Protein 2YZU (pdb70)

Solvent-accessible surface area: 5931 Å² total

Structure (mmCIF, N/CA/C/O backbone):
data_2YZU
#
_entry.id   2YZU
#
_cell.length_a   58.380
_cell.length_b   58.380
_cell.length_c   59.846
_cell.angle_alpha   90.00
_cell.angle_beta   90.00
_cell.angle_gamma   90.00
#
_symmetry.space_group_name_H-M   'P 43 21 2'
#
loop_
_entity.id
_entity.type
_entity.pdbx_description
1 polymer Thioredoxin
2 water water
#
loop_
_atom_site.group_PDB
_atom_site.id
_atom_site.type_symbol
_atom_site.label_atom_id
_atom_site.label_alt_id
_atom_site.label_comp_id
_atom_site.label_asym_id
_atom_site.label_entity_id
_atom_site.label_seq_id
_atom_site.pdbx_PDB_ins_code
_atom_site.Cartn_x
_atom_site.Cartn_y
_atom_site.Cartn_z
_atom_site.occupancy
_atom_site.B_iso_or_equiv
_atom_site.auth_seq_id
_atom_site.auth_comp_id
_atom_site.auth_asym_id
_atom_site.auth_atom_id
_atom_site.pdbx_PDB_model_num
ATOM 1 N N . LYS A 1 2 ? 13.490 20.939 23.150 1.00 53.30 3 LYS A N 1
ATOM 2 C CA . LYS A 1 2 ? 14.497 19.924 22.727 1.00 53.19 3 LYS A CA 1
ATOM 3 C C . LYS A 1 2 ? 13.926 18.934 21.705 1.00 52.02 3 LYS A C 1
ATOM 4 O O . LYS A 1 2 ? 12.708 18.806 21.562 1.00 52.71 3 LYS A O 1
ATOM 10 N N . PRO A 1 3 ? 14.807 18.211 20.990 1.00 50.01 4 PRO A N 1
ATOM 11 C CA . PRO A 1 3 ? 14.442 17.225 19.964 1.00 48.03 4 PRO A CA 1
ATOM 12 C C . PRO A 1 3 ? 13.336 16.228 20.303 1.00 45.89 4 PRO A C 1
ATOM 13 O O . PRO A 1 3 ? 13.320 15.635 21.385 1.00 46.28 4 PRO A O 1
ATOM 17 N N . ILE A 1 4 ? 12.414 16.050 19.358 1.00 41.81 5 ILE A N 1
ATOM 18 C CA . ILE A 1 4 ? 11.305 15.120 19.526 1.00 39.27 5 ILE A CA 1
ATOM 19 C C . ILE A 1 4 ? 11.454 13.937 18.577 1.00 39.22 5 ILE A C 1
ATOM 20 O O . ILE A 1 4 ? 12.282 13.947 17.660 1.00 36.89 5 ILE A O 1
ATOM 25 N N . GLU A 1 5 ? 10.631 12.922 18.800 1.00 36.88 6 GLU A N 1
ATOM 26 C CA . GLU A 1 5 ? 10.655 11.713 17.997 1.00 36.09 6 GLU A CA 1
ATOM 27 C C . GLU A 1 5 ? 9.585 11.753 16.914 1.00 33.54 6 GLU A C 1
ATOM 28 O O . GLU A 1 5 ? 8.458 12.164 17.170 1.00 33.76 6 GLU A O 1
ATOM 34 N N . VAL A 1 6 ? 9.942 11.348 15.699 1.00 31.55 7 VAL A N 1
ATOM 35 C CA . VAL A 1 6 ? 8.967 11.293 14.621 1.00 29.15 7 VAL A CA 1
ATOM 36 C C . VAL A 1 6 ? 8.936 9.870 14.090 1.00 28.59 7 VAL A C 1
ATOM 37 O O . VAL A 1 6 ? 9.930 9.145 14.160 1.00 26.44 7 VAL A O 1
ATOM 41 N N . THR A 1 7 ? 7.783 9.468 13.574 1.00 27.96 8 THR A N 1
ATOM 42 C CA . THR A 1 7 ? 7.613 8.124 13.049 1.00 26.51 8 THR A CA 1
ATOM 43 C C . THR A 1 7 ? 6.990 8.204 11.663 1.00 27.16 8 THR A C 1
ATOM 44 O O . THR A 1 7 ? 6.618 9.282 11.206 1.00 25.18 8 THR A O 1
ATOM 48 N N . ASP A 1 8 ? 6.860 7.055 11.011 1.00 29.31 9 ASP A N 1
ATOM 49 C CA . ASP A 1 8 ? 6.261 6.998 9.685 1.00 31.87 9 ASP A CA 1
ATOM 50 C C . ASP A 1 8 ? 4.836 7.550 9.777 1.00 32.24 9 ASP A C 1
ATOM 51 O O . ASP A 1 8 ? 4.326 8.153 8.832 1.00 32.97 9 ASP A O 1
ATOM 56 N N . GLN A 1 9 ? 4.213 7.349 10.934 1.00 31.03 10 GLN A N 1
ATOM 57 C CA . GLN A 1 9 ? 2.851 7.800 11.182 1.00 32.51 10 GLN A CA 1
ATOM 58 C C . GLN A 1 9 ? 2.677 9.304 11.401 1.00 31.54 10 GLN A C 1
ATOM 59 O O . GLN A 1 9 ? 1.717 9.887 10.895 1.00 32.67 10 GLN A O 1
ATOM 65 N N . ASN A 1 10 ? 3.581 9.943 12.139 1.00 27.40 11 ASN A N 1
ATOM 66 C CA . ASN A 1 10 ? 3.428 11.379 12.383 1.00 26.23 11 ASN A CA 1
ATOM 67 C C . ASN A 1 10 ? 4.429 12.276 11.664 1.00 22.96 11 ASN A C 1
ATOM 68 O O . ASN A 1 10 ? 4.416 13.486 11.854 1.00 22.77 11 ASN A O 1
ATOM 73 N N . PHE A 1 11 ? 5.283 11.681 10.837 1.00 23.31 12 PHE A N 1
ATOM 74 C CA . PHE A 1 11 ? 6.300 12.429 10.095 1.00 24.73 12 PHE A CA 1
ATOM 75 C C . PHE A 1 11 ? 5.687 13.595 9.313 1.00 25.24 12 PHE A C 1
ATOM 76 O O . PHE A 1 11 ? 6.098 14.752 9.456 1.00 24.11 12 PHE A O 1
ATOM 84 N N . ASP A 1 12 ? 4.694 13.297 8.486 1.00 25.31 13 ASP A N 1
ATOM 85 C CA . ASP A 1 12 ? 4.070 14.342 7.687 1.00 24.90 13 ASP A CA 1
ATOM 86 C C . ASP A 1 12 ? 3.341 15.404 8.495 1.00 24.75 13 ASP A C 1
ATOM 87 O O . ASP A 1 12 ? 3.474 16.589 8.211 1.00 25.26 13 ASP A O 1
ATOM 92 N N . GLU A 1 13 ? 2.584 14.986 9.503 1.00 26.19 14 GLU A N 1
ATOM 93 C CA . GLU A 1 13 ? 1.854 15.929 10.342 1.00 27.81 14 GLU A CA 1
ATOM 94 C C . GLU A 1 13 ? 2.838 16.918 10.950 1.00 25.93 14 GLU A C 1
ATOM 95 O O . GLU A 1 13 ? 2.613 18.131 10.936 1.00 28.17 14 GLU A O 1
ATOM 101 N N . THR A 1 14 ? 3.930 16.385 11.487 1.00 25.05 15 THR A N 1
ATOM 102 C CA . THR A 1 14 ? 4.952 17.212 12.121 1.00 24.62 15 THR A CA 1
ATOM 103 C C . THR A 1 14 ? 5.508 18.258 11.161 1.00 25.52 15 THR A C 1
ATOM 104 O O . THR A 1 14 ? 5.582 19.446 11.495 1.00 26.03 15 THR A O 1
ATOM 108 N N . LEU A 1 15 ? 5.889 17.825 9.963 1.00 24.04 16 LEU A N 1
ATOM 109 C CA . LEU A 1 15 ? 6.434 18.747 8.972 1.00 25.88 16 LEU A CA 1
ATOM 110 C C . LEU A 1 15 ? 5.435 19.808 8.527 1.00 26.16 16 LEU A C 1
ATOM 111 O O . LEU A 1 15 ? 5.826 20.905 8.131 1.00 27.60 16 LEU A O 1
ATOM 116 N N . GLY A 1 16 ? 4.149 19.482 8.586 1.00 27.47 17 GLY A N 1
ATOM 117 C CA . GLY A 1 16 ? 3.134 20.435 8.174 1.00 31.25 17 GLY A CA 1
ATOM 118 C C . GLY A 1 16 ? 2.720 21.419 9.254 1.00 33.86 17 GLY A C 1
ATOM 119 O O . GLY A 1 16 ? 2.085 22.434 8.953 1.00 34.87 17 GLY A O 1
ATOM 120 N N . GLN A 1 17 ? 3.079 21.127 10.503 1.00 35.28 18 GLN A N 1
ATOM 121 C CA . GLN A 1 17 ? 2.732 21.991 11.631 1.00 38.00 18 GLN A CA 1
ATOM 122 C C . GLN A 1 17 ? 3.847 22.963 12.024 1.00 38.95 18 GLN A C 1
ATOM 123 O O . GLN A 1 17 ? 3.623 23.876 12.821 1.00 39.89 18 GLN A O 1
ATOM 129 N N . HIS A 1 18 ? 5.045 22.765 11.481 1.00 37.84 19 HIS A N 1
ATOM 130 C CA . HIS A 1 18 ? 6.172 23.637 11.794 1.00 38.09 19 HIS A CA 1
ATOM 131 C C . HIS A 1 18 ? 6.840 24.176 10.535 1.00 36.10 19 HIS A C 1
ATOM 132 O O . HIS A 1 18 ? 7.060 23.443 9.579 1.00 36.07 19 HIS A O 1
ATOM 139 N N . PRO A 1 19 ? 7.175 25.474 10.527 1.00 34.07 20 PRO A N 1
ATOM 140 C CA . PRO A 1 19 ? 7.821 26.129 9.386 1.00 33.29 20 PRO A CA 1
ATOM 141 C C . PRO A 1 19 ? 9.235 25.638 9.045 1.00 31.44 20 PRO A C 1
ATOM 142 O O . PRO A 1 19 ? 9.615 25.605 7.875 1.00 32.13 20 PRO A O 1
ATOM 146 N N . LEU A 1 20 ? 10.010 25.268 10.058 1.00 28.85 21 LEU A N 1
ATOM 147 C CA . LEU A 1 20 ? 11.375 24.795 9.831 1.00 27.37 21 LEU A CA 1
ATOM 148 C C . LEU A 1 20 ? 11.697 23.633 10.767 1.00 26.01 21 LEU A C 1
ATOM 149 O O . LEU A 1 20 ? 11.773 23.799 11.988 1.00 24.21 21 LEU A O 1
ATOM 154 N N . VAL A 1 21 ? 11.909 22.458 10.184 1.00 23.13 22 VAL A N 1
ATOM 155 C CA . VAL A 1 21 ? 12.194 21.267 10.963 1.00 23.25 22 VAL A CA 1
ATOM 156 C C . VAL A 1 21 ? 13.467 20.558 10.520 1.00 23.11 22 VAL A C 1
ATOM 157 O O . VAL A 1 21 ? 13.644 20.264 9.340 1.00 23.59 22 VAL A O 1
ATOM 161 N N . LEU A 1 22 ? 14.347 20.291 11.481 1.00 22.01 23 LEU A N 1
ATOM 162 C CA . LEU A 1 22 ? 15.605 19.602 11.217 1.00 21.40 23 LEU A CA 1
ATOM 163 C C . LEU A 1 22 ? 15.400 18.154 11.661 1.00 21.65 23 LEU A C 1
ATOM 164 O O . LEU A 1 22 ? 15.251 17.882 12.853 1.00 22.78 23 LEU A O 1
ATOM 169 N N . VAL A 1 23 ? 15.392 17.233 10.703 1.00 19.86 24 VAL A N 1
ATOM 170 C CA . VAL A 1 23 ? 15.174 15.821 10.994 1.00 20.73 24 VAL A CA 1
ATOM 171 C C . VAL A 1 23 ? 16.447 14.988 10.937 1.00 21.43 24 VAL A C 1
ATOM 172 O O . VAL A 1 23 ? 17.144 14.951 9.917 1.00 18.15 24 VAL A O 1
ATOM 176 N N . ASP A 1 24 ? 16.735 14.308 12.044 1.00 19.49 25 ASP A N 1
ATOM 177 C CA . ASP A 1 24 ? 17.923 13.468 12.140 1.00 23.60 25 ASP A CA 1
ATOM 178 C C . ASP A 1 24 ? 17.586 11.992 11.961 1.00 22.11 25 ASP A C 1
ATOM 179 O O . ASP A 1 24 ? 16.900 11.397 12.793 1.00 22.91 25 ASP A O 1
ATOM 184 N N . PHE A 1 25 ? 18.052 11.422 10.853 1.00 21.33 26 PHE A N 1
ATOM 185 C CA . PHE A 1 25 ? 17.852 10.006 10.547 1.00 22.60 26 PHE A CA 1
ATOM 186 C C . PHE A 1 25 ? 19.007 9.303 11.234 1.00 24.87 26 PHE A C 1
ATOM 187 O O . PHE A 1 25 ? 20.167 9.501 10.868 1.00 23.76 26 PHE A O 1
ATOM 195 N N . TRP A 1 26 ? 18.686 8.485 12.230 1.00 26.66 27 TRP A N 1
ATOM 196 C CA . TRP A 1 26 ? 19.712 7.814 13.012 1.00 30.32 27 TRP A CA 1
ATOM 197 C C . TRP A 1 26 ? 19.339 6.396 13.436 1.00 30.22 27 TRP A C 1
ATOM 198 O O . TRP A 1 26 ? 18.253 5.903 13.135 1.00 27.96 27 TRP A O 1
ATOM 209 N N . ALA A 1 27 ? 20.260 5.768 14.166 1.00 30.98 28 ALA A N 1
ATOM 210 C CA . ALA A 1 27 ? 20.088 4.414 14.693 1.00 33.46 28 ALA A CA 1
ATOM 211 C C . ALA A 1 27 ? 20.961 4.262 15.942 1.00 35.19 28 ALA A C 1
ATOM 212 O O . ALA A 1 27 ? 21.997 4.912 16.061 1.00 35.07 28 ALA A O 1
ATOM 214 N N . GLU A 1 28 ? 20.538 3.405 16.867 1.00 38.98 29 GLU A N 1
ATOM 215 C CA . GLU A 1 28 ? 21.272 3.174 18.113 1.00 42.63 29 GLU A CA 1
ATOM 216 C C . GLU A 1 28 ? 22.687 2.626 17.910 1.00 42.69 29 GLU A C 1
ATOM 217 O O . GLU A 1 28 ? 23.623 3.021 18.605 1.00 43.10 29 GLU A O 1
ATOM 223 N N . TRP A 1 29 ? 22.835 1.714 16.955 1.00 42.53 30 TRP A N 1
ATOM 224 C CA . TRP A 1 29 ? 24.122 1.092 16.672 1.00 42.84 30 TRP A CA 1
ATOM 225 C C . TRP A 1 29 ? 25.087 1.971 15.889 1.00 42.05 30 TRP A C 1
ATOM 226 O O . TRP A 1 29 ? 26.194 1.547 15.569 1.00 43.17 30 TRP A O 1
ATOM 237 N N . CYS A 1 30 ? 24.676 3.195 15.588 1.00 40.84 31 CYS A N 1
ATOM 238 C CA . CYS A 1 30 ? 25.508 4.095 14.802 1.00 38.86 31 CYS A CA 1
ATOM 239 C C . CYS A 1 30 ? 26.326 5.090 15.637 1.00 37.83 31 CYS A C 1
ATOM 240 O O . CYS A 1 30 ? 25.786 6.018 16.240 1.00 38.68 31 CYS A O 1
ATOM 243 N N . ALA A 1 31 ? 27.641 4.880 15.664 1.00 36.87 32 ALA A N 1
ATOM 244 C CA . ALA A 1 31 ? 28.554 5.727 16.427 1.00 35.09 32 ALA A CA 1
ATOM 245 C C . ALA A 1 31 ? 28.543 7.180 15.960 1.00 33.77 32 ALA A C 1
ATOM 246 O O . ALA A 1 31 ? 28.392 8.091 16.768 1.00 33.03 32 ALA A O 1
ATOM 248 N N . PRO A 1 32 ? 28.716 7.420 14.648 1.00 32.90 33 PRO A N 1
ATOM 249 C CA . PRO A 1 32 ? 28.702 8.809 14.178 1.00 31.51 33 PRO A CA 1
ATOM 250 C C . PRO A 1 32 ? 27.415 9.513 14.603 1.00 30.04 33 PRO A C 1
ATOM 251 O O . PRO A 1 32 ? 27.418 10.706 14.902 1.00 30.51 33 PRO A O 1
ATOM 255 N N . CYS A 1 33 ? 26.314 8.768 14.632 1.00 28.79 34 CYS A N 1
ATOM 256 C CA . CYS A 1 33 ? 25.030 9.331 15.045 1.00 28.77 34 CYS A CA 1
ATOM 257 C C . CYS A 1 33 ? 25.115 9.804 16.494 1.00 27.78 34 CYS A C 1
ATOM 258 O O . CYS A 1 33 ? 24.650 10.893 16.831 1.00 26.67 34 CYS A O 1
ATOM 261 N N . ARG A 1 34 ? 25.705 8.973 17.350 1.00 28.68 35 ARG A N 1
ATOM 262 C CA . ARG A 1 34 ? 25.848 9.321 18.762 1.00 30.64 35 ARG A CA 1
ATOM 263 C C . ARG A 1 34 ? 26.651 10.611 18.915 1.00 29.12 35 ARG A C 1
ATOM 264 O O . ARG A 1 34 ? 26.351 11.436 19.777 1.00 29.68 35 ARG A O 1
ATOM 280 N N . ILE A 1 36 ? 26.753 13.279 16.971 1.00 29.93 37 ILE A N 1
ATOM 281 C CA . ILE A 1 36 ? 26.019 14.512 16.675 1.00 28.80 37 ILE A CA 1
ATOM 282 C C . ILE A 1 36 ? 24.784 14.763 17.532 1.00 28.17 37 ILE A C 1
ATOM 283 O O . ILE A 1 36 ? 24.238 15.865 17.512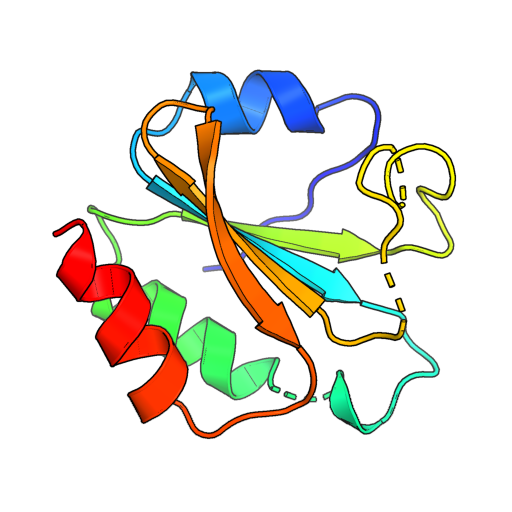 1.00 27.68 37 ILE A O 1
ATOM 288 N N . ALA A 1 37 ? 24.338 13.758 18.279 1.00 27.97 38 ALA A N 1
ATOM 289 C CA . ALA A 1 37 ? 23.146 13.931 19.108 1.00 27.98 38 ALA A CA 1
ATOM 290 C C . ALA A 1 37 ? 23.271 15.156 20.015 1.00 29.12 38 ALA A C 1
ATOM 291 O O . ALA A 1 37 ? 22.457 16.079 19.938 1.00 29.96 38 ALA A O 1
ATOM 293 N N . PRO A 1 38 ? 24.294 15.192 20.885 1.00 28.58 39 PRO A N 1
ATOM 294 C CA . PRO A 1 38 ? 24.397 16.376 21.743 1.00 27.97 39 PRO A CA 1
ATOM 295 C C . PRO A 1 38 ? 24.562 17.677 20.952 1.00 29.89 39 PRO A C 1
ATOM 296 O O . PRO A 1 38 ? 24.142 18.744 21.405 1.00 29.54 39 PRO A O 1
ATOM 300 N N . ILE A 1 39 ? 25.156 17.593 19.762 1.00 29.40 40 ILE A N 1
ATOM 301 C CA . ILE A 1 39 ? 25.329 18.784 18.937 1.00 31.07 40 ILE A CA 1
ATOM 302 C C . ILE A 1 39 ? 23.969 19.278 18.449 1.00 31.75 40 ILE A C 1
ATOM 303 O O . ILE A 1 39 ? 23.723 20.481 18.377 1.00 31.70 40 ILE A O 1
ATOM 308 N N . LEU A 1 40 ? 23.085 18.345 18.113 1.00 33.76 41 LEU A N 1
ATOM 309 C CA . LEU A 1 40 ? 21.757 18.712 17.635 1.00 33.10 41 LEU A CA 1
ATOM 310 C C . LEU A 1 40 ? 20.907 19.261 18.771 1.00 34.78 41 LEU A C 1
ATOM 311 O O . LEU A 1 40 ? 19.976 20.032 18.540 1.00 35.06 41 LEU A O 1
ATOM 316 N N . GLU A 1 41 ? 21.226 18.858 19.998 1.00 36.00 42 GLU A N 1
ATOM 317 C CA . GLU A 1 41 ? 20.499 19.341 21.170 1.00 36.89 42 GLU A CA 1
ATOM 318 C C . GLU A 1 41 ? 20.856 20.814 21.378 1.00 36.55 42 GLU A C 1
ATOM 319 O O . GLU A 1 41 ? 20.009 21.629 21.759 1.00 36.65 42 GLU A O 1
ATOM 325 N N . GLU A 1 42 ? 22.121 21.147 21.130 1.00 35.61 43 GLU A N 1
ATOM 326 C CA . GLU A 1 42 ? 22.591 22.521 21.255 1.00 35.38 43 GLU A CA 1
ATOM 327 C C . GLU A 1 42 ? 21.918 23.339 20.164 1.00 35.04 43 GLU A C 1
ATOM 328 O O . GLU A 1 42 ? 21.529 24.488 20.374 1.00 35.26 43 GLU A O 1
ATOM 334 N N . ILE A 1 43 ? 21.793 22.728 18.992 1.00 34.34 44 ILE A N 1
ATOM 335 C CA . ILE A 1 43 ? 21.155 23.367 17.851 1.00 34.00 44 ILE A CA 1
ATOM 336 C C . ILE A 1 43 ? 19.693 23.655 18.178 1.00 34.32 44 ILE A C 1
ATOM 337 O O . ILE A 1 43 ? 19.166 24.714 17.829 1.00 34.38 44 ILE A O 1
ATOM 342 N N . ALA A 1 44 ? 19.049 22.703 18.848 1.00 32.75 45 ALA A N 1
ATOM 343 C CA . ALA A 1 44 ? 17.643 22.832 19.227 1.00 35.07 45 ALA A CA 1
ATOM 344 C C . ALA A 1 44 ? 17.419 24.053 20.113 1.00 36.75 45 ALA A C 1
ATOM 345 O O . ALA A 1 44 ? 16.495 24.834 19.888 1.00 37.47 45 ALA A O 1
ATOM 347 N N . LYS A 1 45 ? 18.268 24.217 21.122 1.00 39.36 46 LYS A N 1
ATOM 348 C CA . LYS A 1 45 ? 18.142 25.357 22.021 1.00 41.47 46 LYS A CA 1
ATOM 349 C C . LYS A 1 45 ? 18.477 26.682 21.341 1.00 41.52 46 LYS A C 1
ATOM 350 O O . LYS A 1 45 ? 17.723 27.645 21.460 1.00 42.07 46 LYS A O 1
ATOM 356 N N . GLU A 1 46 ? 19.596 26.733 20.621 1.00 41.54 47 GLU A N 1
ATOM 357 C CA . GLU A 1 46 ? 19.995 27.965 19.941 1.00 41.81 47 GLU A CA 1
ATOM 358 C C . GLU A 1 46 ? 18.917 28.509 19.011 1.00 43.65 47 GLU A C 1
ATOM 359 O O . GLU A 1 46 ? 18.803 29.723 18.825 1.00 44.10 47 GLU A O 1
ATOM 365 N N . TYR A 1 47 ? 18.128 27.618 18.421 1.00 42.99 48 TYR A N 1
ATOM 366 C CA . TYR A 1 47 ? 17.085 28.050 17.506 1.00 43.86 48 TYR A CA 1
ATOM 367 C C . TYR A 1 47 ? 15.681 27.804 18.049 1.00 45.02 48 TYR A C 1
ATOM 368 O O . TYR A 1 47 ? 14.701 27.859 17.305 1.00 45.24 48 TYR A O 1
ATOM 377 N N . GLU A 1 48 ? 15.586 27.534 19.347 1.00 46.49 49 GLU A N 1
ATOM 378 C CA . GLU A 1 48 ? 14.294 27.299 19.977 1.00 47.88 49 GLU A CA 1
ATOM 379 C C . GLU A 1 48 ? 13.361 28.438 19.569 1.00 47.83 49 GLU A C 1
ATOM 380 O O . GLU A 1 48 ? 13.703 29.609 19.719 1.00 47.62 49 GLU A O 1
ATOM 386 N N . GLY A 1 49 ? 12.195 28.094 19.033 1.00 47.11 50 GLY A N 1
ATOM 387 C CA . GLY A 1 49 ? 11.256 29.120 18.619 1.00 45.89 50 GLY A CA 1
ATOM 388 C C . GLY A 1 49 ? 11.141 29.267 17.116 1.00 44.75 50 GLY A C 1
ATOM 389 O O . GLY A 1 49 ? 10.055 29.521 16.598 1.00 45.17 50 GLY A O 1
ATOM 390 N N . LYS A 1 50 ? 12.257 29.112 16.409 1.00 42.35 51 LYS A N 1
ATOM 391 C CA . LYS A 1 50 ? 12.248 29.233 14.958 1.00 40.16 51 LYS A CA 1
ATOM 392 C C . LYS A 1 50 ? 12.508 27.887 14.296 1.00 38.65 51 LYS A C 1
ATOM 393 O O . LYS A 1 50 ? 12.363 27.758 13.081 1.00 37.64 51 LYS A O 1
ATOM 399 N N . LEU A 1 51 ? 12.887 26.893 15.096 1.00 34.84 52 LEU A N 1
ATOM 400 C CA . LEU A 1 51 ? 13.209 25.572 14.567 1.00 33.59 52 LEU A CA 1
ATOM 401 C C . LEU A 1 51 ? 12.829 24.422 15.485 1.00 32.12 52 LEU A C 1
ATOM 402 O O . LEU A 1 51 ? 12.917 24.524 16.710 1.00 31.94 52 LEU A O 1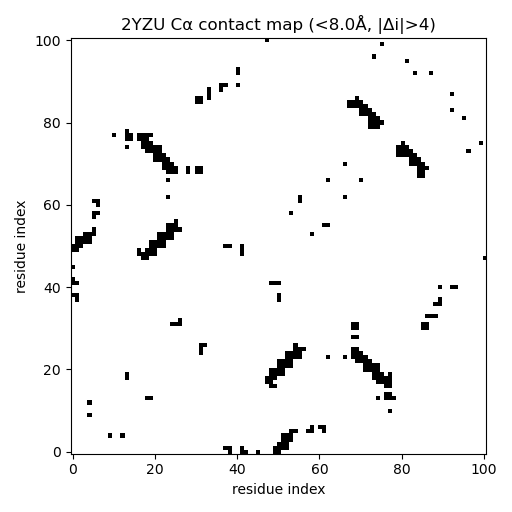
ATOM 407 N N . LEU A 1 52 ? 12.410 23.322 14.872 1.00 30.73 53 LEU A N 1
ATOM 408 C CA . LEU A 1 52 ? 12.042 22.116 15.595 1.00 29.90 53 LEU A CA 1
ATOM 409 C C . LEU A 1 52 ? 13.022 21.029 15.165 1.00 30.29 53 LEU A C 1
ATOM 410 O O . LEU A 1 52 ? 13.257 20.832 13.971 1.00 28.72 53 LEU A O 1
ATOM 415 N N . VAL A 1 53 ? 13.607 20.347 16.139 1.00 28.77 54 VAL A N 1
ATOM 416 C CA . VAL A 1 53 ? 14.545 19.269 15.864 1.00 27.02 54 VAL A CA 1
ATOM 417 C C . VAL A 1 53 ? 13.798 17.966 16.114 1.00 25.79 54 VAL A C 1
ATOM 418 O O . VAL A 1 53 ? 13.201 17.783 17.175 1.00 26.00 54 VAL A O 1
ATOM 422 N N . ALA A 1 54 ? 13.817 17.076 15.127 1.00 23.14 55 ALA A N 1
ATOM 423 C CA . ALA A 1 54 ? 13.123 15.797 15.232 1.00 24.71 55 ALA A CA 1
ATOM 424 C C . ALA A 1 54 ? 14.047 14.638 14.882 1.00 25.16 55 ALA A C 1
ATOM 425 O O . ALA A 1 54 ? 14.935 14.769 14.039 1.00 23.47 55 ALA A O 1
ATOM 427 N N . LYS A 1 55 ? 13.826 13.496 15.525 1.00 26.00 56 LYS A N 1
ATOM 428 C CA . LYS A 1 55 ? 14.663 12.324 15.302 1.00 25.94 56 LYS A CA 1
ATOM 429 C C . LYS A 1 55 ? 13.877 11.165 14.712 1.00 25.50 56 LYS A C 1
ATOM 430 O O . LYS A 1 55 ? 12.789 10.826 15.184 1.00 24.62 56 LYS A O 1
ATOM 436 N N . LEU A 1 56 ? 14.441 10.555 13.678 1.00 24.02 57 LEU A N 1
ATOM 437 C CA . LEU A 1 56 ? 13.796 9.441 13.000 1.00 25.26 57 LEU A CA 1
ATOM 438 C C . LEU A 1 56 ? 14.699 8.212 13.041 1.00 24.80 57 LEU A C 1
ATOM 439 O O . LEU A 1 56 ? 15.711 8.148 12.344 1.00 23.80 57 LEU A O 1
ATOM 444 N N . ASP A 1 57 ? 14.329 7.246 13.877 1.00 26.24 58 ASP A N 1
ATOM 445 C CA . ASP A 1 57 ? 15.081 6.002 14.013 1.00 27.40 58 ASP A CA 1
ATOM 446 C C . ASP A 1 57 ? 14.796 5.150 12.780 1.00 27.69 58 ASP A C 1
ATOM 447 O O . ASP A 1 57 ? 13.671 4.678 12.590 1.00 24.88 58 ASP A O 1
ATOM 452 N N . VAL A 1 58 ? 15.815 4.950 11.950 1.00 25.71 59 VAL A N 1
ATOM 453 C CA . VAL A 1 58 ? 15.656 4.184 10.724 1.00 27.76 59 VAL A CA 1
ATOM 454 C C . VAL A 1 58 ? 15.301 2.710 10.923 1.00 29.46 59 VAL A C 1
ATOM 455 O O . VAL A 1 58 ? 14.707 2.090 10.036 1.00 31.27 59 VAL A O 1
ATOM 459 N N . ASP A 1 59 ? 15.645 2.146 12.077 1.00 31.19 60 ASP A N 1
ATOM 460 C CA . ASP A 1 59 ? 15.336 0.738 12.344 1.00 33.48 60 ASP A CA 1
ATOM 461 C C . ASP A 1 59 ? 13.846 0.514 12.597 1.00 33.99 60 ASP A C 1
ATOM 462 O O . ASP A 1 59 ? 13.268 -0.483 12.149 1.00 34.42 60 ASP A O 1
ATOM 467 N N . GLU A 1 60 ? 13.227 1.451 13.305 1.00 32.24 61 GLU A N 1
ATOM 468 C CA . GLU A 1 60 ? 11.808 1.368 13.623 1.00 31.69 61 GLU A CA 1
ATOM 469 C C . GLU A 1 60 ? 10.943 1.969 12.506 1.00 30.40 61 GLU A C 1
ATOM 470 O O . GLU A 1 60 ? 9.760 1.665 12.399 1.00 30.54 61 GLU A O 1
ATOM 476 N N . ASN A 1 61 ? 11.542 2.803 11.661 1.00 26.13 62 ASN A N 1
ATOM 477 C CA . ASN A 1 61 ? 10.808 3.451 10.578 1.00 26.03 62 ASN A CA 1
ATOM 478 C C . ASN A 1 61 ? 11.477 3.260 9.215 1.00 23.89 62 ASN A C 1
ATOM 479 O O . ASN A 1 61 ? 11.838 4.230 8.542 1.00 24.31 62 ASN A O 1
ATOM 484 N N . PRO A 1 62 ? 11.620 2.005 8.776 1.00 23.20 63 PRO A N 1
ATOM 485 C CA . PRO A 1 62 ? 12.257 1.721 7.486 1.00 21.64 63 PRO A CA 1
ATOM 486 C C . PRO A 1 62 ? 11.587 2.328 6.255 1.00 22.28 63 PRO A C 1
ATOM 487 O O . PRO A 1 62 ? 12.264 2.663 5.291 1.00 21.15 63 PRO A O 1
ATOM 491 N N . LYS A 1 63 ? 10.265 2.467 6.278 1.00 21.68 64 LYS A N 1
ATOM 492 C CA . LYS A 1 63 ? 9.580 3.028 5.122 1.00 23.00 64 LYS A CA 1
ATOM 493 C C . LYS A 1 63 ? 9.873 4.515 4.967 1.00 22.86 64 LYS A C 1
ATOM 494 O O . LYS A 1 63 ? 9.864 5.043 3.855 1.00 21.87 64 LYS A O 1
ATOM 500 N N . THR A 1 64 ? 10.151 5.188 6.080 1.00 21.32 65 THR A N 1
ATOM 501 C CA . THR A 1 64 ? 10.460 6.614 6.041 1.00 21.82 65 THR A CA 1
ATOM 502 C C . THR A 1 64 ? 11.872 6.825 5.535 1.00 20.64 65 THR A C 1
ATOM 503 O O . THR A 1 64 ? 12.148 7.805 4.844 1.00 21.65 65 THR A O 1
ATOM 507 N N . ALA A 1 65 ? 12.773 5.914 5.893 1.00 21.66 66 ALA A N 1
ATOM 508 C CA . ALA A 1 65 ? 14.154 6.016 5.438 1.00 22.36 66 ALA A CA 1
ATOM 509 C C . ALA A 1 65 ? 14.166 5.731 3.939 1.00 23.40 66 ALA A C 1
ATOM 510 O O . ALA A 1 65 ? 14.869 6.389 3.182 1.00 22.86 66 ALA A O 1
ATOM 520 N N . ARG A 1 67 ? 11.668 6.162 1.959 1.00 23.69 68 ARG A N 1
ATOM 521 C CA . ARG A 1 67 ? 10.988 7.297 1.362 1.00 22.94 68 ARG A CA 1
ATOM 522 C C . ARG A 1 67 ? 11.962 8.359 0.849 1.00 23.91 68 ARG A C 1
ATOM 523 O O . ARG A 1 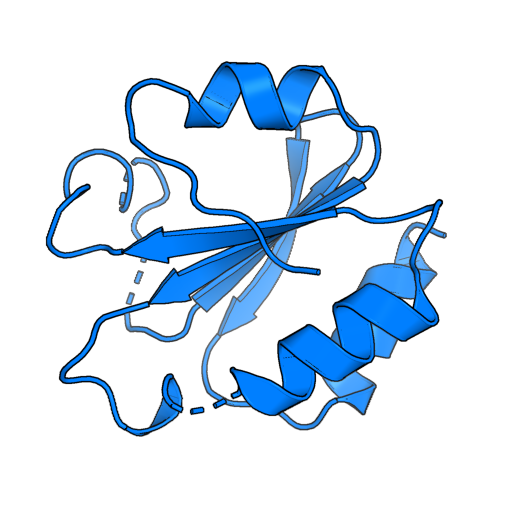67 ? 11.834 8.835 -0.277 1.00 24.24 68 ARG A O 1
ATOM 531 N N . TYR A 1 68 ? 12.938 8.728 1.671 1.00 25.26 69 TYR A N 1
ATOM 532 C CA . TYR A 1 68 ? 13.924 9.730 1.281 1.00 28.13 69 TYR A CA 1
ATOM 533 C C . TYR A 1 68 ? 15.235 9.089 0.844 1.00 29.46 69 TYR A C 1
ATOM 534 O O . TYR A 1 68 ? 16.238 9.773 0.638 1.00 33.72 69 TYR A O 1
ATOM 543 N N . ARG A 1 69 ? 15.209 7.771 0.695 1.00 28.68 70 ARG A N 1
ATOM 544 C CA . ARG A 1 69 ? 16.379 7.005 0.293 1.00 28.42 70 ARG A CA 1
ATOM 545 C C . ARG A 1 69 ? 17.601 7.336 1.151 1.00 30.43 70 ARG A C 1
ATOM 546 O O . ARG A 1 69 ? 18.700 7.576 0.640 1.00 28.85 70 ARG A O 1
ATOM 554 N N . VAL A 1 70 ? 17.392 7.352 2.464 1.00 29.03 71 VAL A N 1
ATOM 555 C CA . VAL A 1 70 ? 18.464 7.615 3.418 1.00 31.41 71 VAL A CA 1
ATOM 556 C C . VAL A 1 70 ? 19.0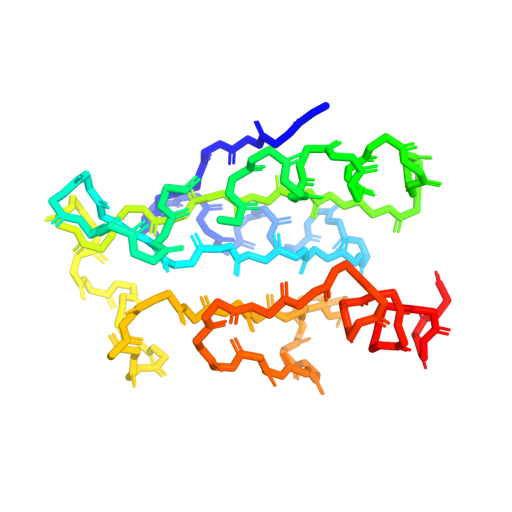76 6.263 3.745 1.00 33.30 71 VAL A C 1
ATOM 557 O O . VAL A 1 70 ? 18.580 5.546 4.615 1.00 35.61 71 VAL A O 1
ATOM 569 N N . SER A 1 72 ? 22.514 5.830 4.406 1.00 38.12 73 SER A N 1
ATOM 570 C CA . SER A 1 72 ? 23.797 6.025 5.057 1.00 37.28 73 SER A CA 1
ATOM 571 C C . SER A 1 72 ? 23.455 7.006 6.161 1.00 35.01 73 SER A C 1
ATOM 572 O O . SER A 1 72 ? 22.864 8.055 5.909 1.00 33.30 73 SER A O 1
ATOM 575 N N . ILE A 1 73 ? 23.777 6.643 7.392 1.00 32.41 74 ILE A N 1
ATOM 576 C CA . ILE A 1 73 ? 23.485 7.521 8.506 1.00 30.42 74 ILE A CA 1
ATOM 577 C C . ILE A 1 73 ? 24.772 7.829 9.259 1.00 30.67 74 ILE A C 1
ATOM 578 O O . ILE A 1 73 ? 25.747 7.082 9.168 1.00 32.43 74 ILE A O 1
ATOM 583 N N . PRO A 1 74 ? 24.796 8.946 9.996 1.00 27.04 75 PRO A N 1
ATOM 584 C CA . PRO A 1 74 ? 23.684 9.888 10.131 1.00 26.10 75 PRO A CA 1
ATOM 585 C C . PRO A 1 74 ? 23.458 10.775 8.905 1.00 24.69 75 PRO A C 1
ATOM 586 O O . PRO A 1 74 ? 24.403 11.147 8.208 1.00 26.42 75 PRO A O 1
ATOM 590 N N . THR A 1 75 ? 22.191 11.081 8.645 1.00 22.28 76 THR A N 1
ATOM 591 C CA . THR A 1 75 ? 21.794 11.965 7.557 1.00 21.69 76 THR A CA 1
ATOM 592 C C . THR A 1 75 ? 20.781 12.931 8.154 1.00 21.99 76 THR A C 1
ATOM 593 O O . THR A 1 75 ? 19.784 12.503 8.744 1.00 22.59 76 THR A O 1
ATOM 597 N N . VAL A 1 76 ? 21.032 14.226 8.018 1.00 20.00 77 VAL A N 1
ATOM 598 C CA . VAL A 1 76 ? 20.098 15.220 8.539 1.00 20.10 77 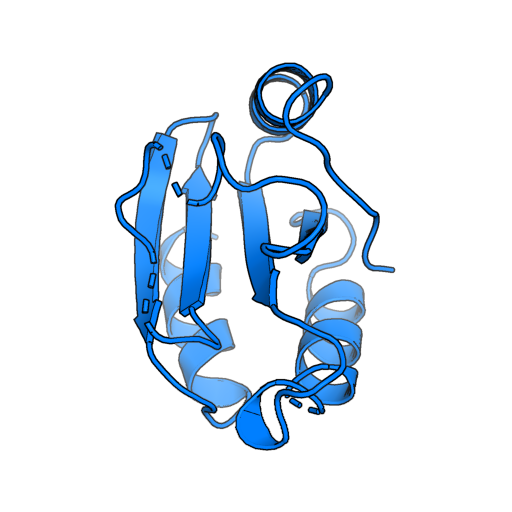VAL A CA 1
ATOM 599 C C . VAL A 1 76 ? 19.460 15.996 7.382 1.00 19.77 77 VAL A C 1
ATOM 600 O O . VAL A 1 76 ? 20.151 16.464 6.468 1.00 20.32 77 VAL A O 1
ATOM 604 N N . ILE A 1 77 ? 18.134 16.107 7.411 1.00 18.68 78 ILE A N 1
ATOM 605 C CA . ILE A 1 77 ? 17.413 16.835 6.370 1.00 18.56 78 ILE A CA 1
ATOM 606 C C . ILE A 1 77 ? 16.601 17.965 6.990 1.00 18.66 78 ILE A C 1
ATOM 607 O O . ILE A 1 77 ? 15.875 17.773 7.971 1.00 18.06 78 ILE A O 1
ATOM 612 N N . LEU A 1 78 ? 16.758 19.152 6.417 1.00 20.14 79 LEU A N 1
ATOM 613 C CA . LEU A 1 78 ? 16.064 20.345 6.876 1.00 20.87 79 LEU A CA 1
ATOM 614 C C . LEU A 1 78 ? 14.878 20.582 5.960 1.00 20.36 79 LEU A C 1
ATOM 615 O O . LEU A 1 78 ? 15.025 20.578 4.737 1.00 19.71 79 LEU A O 1
ATOM 620 N N . PHE A 1 79 ? 13.707 20.776 6.560 1.00 21.33 80 PHE A N 1
ATOM 621 C CA . PHE A 1 79 ? 12.471 21.003 5.819 1.00 20.94 80 PHE A CA 1
ATOM 6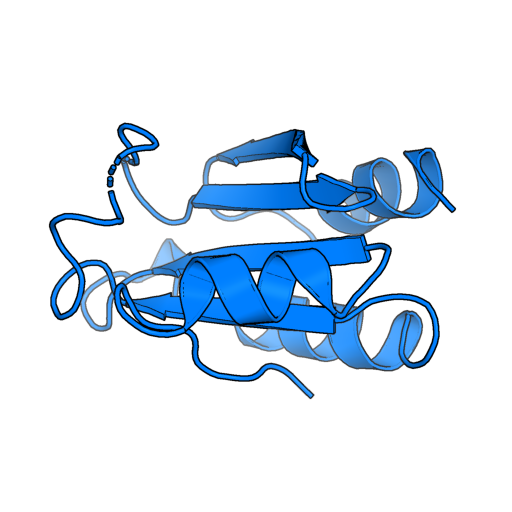22 C C . PHE A 1 79 ? 11.951 22.401 6.118 1.00 22.67 80 PHE A C 1
ATOM 623 O O . PHE A 1 79 ? 11.883 22.804 7.279 1.00 25.68 80 PHE A O 1
ATOM 631 N N . LYS A 1 80 ? 11.587 23.127 5.069 1.00 22.56 81 LYS A N 1
ATOM 632 C CA . LYS A 1 80 ? 11.037 24.467 5.219 1.00 25.10 81 LYS A CA 1
ATOM 633 C C . LYS A 1 80 ? 9.606 24.416 4.713 1.00 25.11 81 LYS A C 1
ATOM 634 O O . LYS A 1 80 ? 9.365 24.068 3.557 1.00 23.95 81 LYS A O 1
ATOM 640 N N . ASP A 1 81 ? 8.665 24.776 5.580 1.00 27.02 82 ASP A N 1
ATOM 641 C CA . ASP A 1 81 ? 7.252 24.732 5.235 1.00 29.06 82 ASP A CA 1
ATOM 642 C C . ASP A 1 81 ? 6.919 23.368 4.649 1.00 28.81 82 ASP A C 1
ATOM 643 O O . ASP A 1 81 ? 6.275 23.263 3.601 1.00 28.22 82 ASP A O 1
ATOM 648 N N . GLY A 1 82 ? 7.386 22.327 5.337 1.00 28.08 83 GLY A N 1
ATOM 649 C CA . GLY A 1 82 ? 7.128 20.959 4.921 1.00 26.30 83 GLY A CA 1
ATOM 650 C C . GLY A 1 82 ? 7.931 20.399 3.763 1.00 26.14 83 GLY A C 1
ATOM 651 O O . GLY A 1 82 ? 7.827 19.212 3.468 1.00 27.25 83 GLY A O 1
ATOM 652 N N . GLN A 1 83 ? 8.734 21.229 3.107 1.00 26.48 84 GLN A N 1
ATOM 653 C CA . GLN A 1 83 ? 9.521 20.767 1.966 1.00 25.10 84 GLN A CA 1
ATOM 654 C C . GLN A 1 83 ? 11.017 20.682 2.288 1.00 23.17 84 GLN A C 1
ATOM 655 O O . GLN A 1 83 ? 11.571 21.574 2.926 1.00 23.98 84 GLN A O 1
ATOM 661 N N . PRO A 1 84 ? 11.688 19.599 1.857 1.00 22.15 85 PRO A N 1
ATOM 662 C CA . PRO A 1 84 ? 13.124 19.449 2.129 1.00 21.37 85 PRO A CA 1
ATOM 663 C C . PRO A 1 84 ? 13.919 20.493 1.363 1.00 22.20 85 PRO A C 1
ATOM 664 O O . PRO A 1 84 ? 13.679 20.707 0.173 1.00 22.15 85 PRO A O 1
ATOM 668 N N . VAL A 1 85 ? 14.844 21.162 2.049 1.00 22.94 86 VAL A N 1
ATOM 669 C CA . VAL A 1 85 ? 15.650 22.191 1.402 1.00 22.80 86 VAL A CA 1
ATOM 670 C C . VAL A 1 85 ? 17.164 22.017 1.544 1.00 22.72 86 VAL A C 1
ATOM 671 O O . VAL A 1 85 ? 17.926 22.569 0.755 1.00 21.35 86 VAL A O 1
ATOM 675 N N . GLU A 1 86 ? 17.603 21.261 2.548 1.00 23.47 87 GLU A N 1
ATOM 676 C CA . GLU A 1 86 ? 19.034 21.035 2.757 1.00 21.78 87 GLU A CA 1
ATOM 677 C C . GLU A 1 86 ? 19.278 19.636 3.321 1.00 21.85 87 GLU A C 1
ATOM 678 O O . GLU A 1 86 ? 18.445 19.095 4.049 1.00 22.30 87 GLU A O 1
ATOM 684 N N . VAL A 1 87 ? 20.425 19.056 2.978 1.00 20.19 88 VAL A N 1
ATOM 685 C CA . VAL A 1 87 ? 20.792 17.728 3.456 1.00 21.73 88 VAL A CA 1
ATOM 686 C C . VAL A 1 87 ? 22.236 17.765 3.953 1.00 21.06 88 VAL A C 1
ATOM 687 O O . VAL A 1 87 ? 23.106 18.370 3.324 1.00 20.13 88 VAL A O 1
ATOM 691 N N . LEU A 1 88 ? 22.472 17.150 5.104 1.00 18.76 89 LEU A N 1
ATOM 692 C CA . LEU A 1 88 ? 23.812 17.073 5.665 1.00 18.89 89 LEU A CA 1
ATOM 693 C C . LEU A 1 88 ? 24.087 15.603 5.938 1.00 18.92 89 LEU A C 1
ATOM 694 O O . LEU A 1 88 ? 23.456 14.982 6.809 1.00 19.29 89 LEU A O 1
ATOM 699 N N . VAL A 1 89 ? 25.022 15.041 5.176 1.00 17.30 90 VAL A N 1
ATOM 700 C CA . VAL A 1 89 ? 25.378 13.635 5.314 1.00 23.00 90 VAL A CA 1
ATOM 701 C C . VAL A 1 89 ? 26.600 13.437 6.205 1.00 23.90 90 VAL A C 1
ATOM 702 O O . VAL A 1 89 ? 27.614 14.104 6.029 1.00 24.39 90 VAL A O 1
ATOM 706 N N . GLY A 1 90 ? 26.490 12.515 7.156 1.00 26.15 91 GLY A N 1
ATOM 707 C CA . GLY A 1 90 ? 27.602 12.226 8.045 1.00 28.02 91 GLY A CA 1
ATOM 708 C C . GLY A 1 90 ? 27.674 13.122 9.265 1.00 27.31 91 GLY A C 1
ATOM 709 O O . GLY A 1 90 ? 26.992 14.149 9.338 1.00 26.71 91 GLY A O 1
ATOM 710 N N . ALA A 1 91 ? 28.507 12.734 10.228 1.00 25.78 92 ALA A N 1
ATOM 711 C CA . ALA A 1 91 ? 28.665 13.505 11.454 1.00 24.22 92 ALA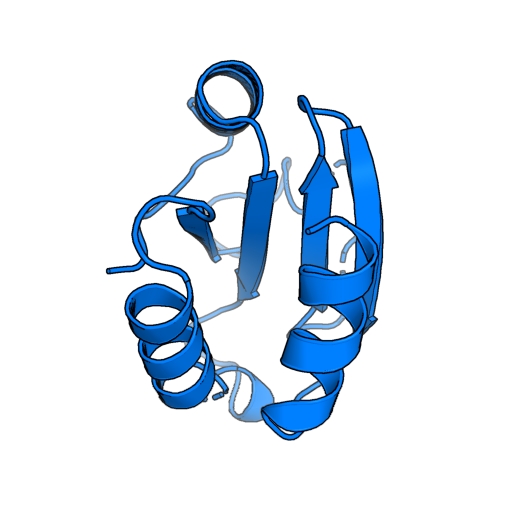 A CA 1
ATOM 712 C C . ALA A 1 91 ? 29.472 14.758 11.158 1.00 25.59 92 ALA A C 1
ATOM 713 O O . ALA A 1 91 ? 30.621 14.672 10.722 1.00 24.69 92 ALA A O 1
ATOM 715 N N . GLN A 1 92 ? 28.876 15.919 11.415 1.00 25.15 93 GLN A N 1
ATOM 716 C CA . GLN A 1 92 ? 29.541 17.185 11.152 1.00 26.75 93 GLN A CA 1
ATOM 717 C C . GLN A 1 92 ? 29.555 18.157 12.326 1.00 26.99 93 GLN A C 1
ATOM 718 O O . GLN A 1 92 ? 28.757 18.049 13.254 1.00 27.36 93 GLN A O 1
ATOM 724 N N . PRO A 1 93 ? 30.487 19.118 12.305 1.00 26.55 94 PRO A N 1
ATOM 725 C CA . PRO A 1 93 ? 30.556 20.101 13.391 1.00 25.92 94 PRO A CA 1
ATOM 726 C C . PRO A 1 93 ? 29.310 20.999 13.397 1.00 26.24 94 PRO A C 1
ATOM 727 O O . PRO A 1 93 ? 28.674 21.209 12.360 1.00 23.05 94 PRO A O 1
ATOM 731 N N . LYS A 1 94 ? 28.958 21.522 14.566 1.00 24.22 95 LYS A N 1
ATOM 732 C CA . LYS A 1 94 ? 27.767 22.354 14.691 1.00 25.59 95 LYS A CA 1
ATOM 733 C C . LYS A 1 94 ? 27.660 23.481 13.667 1.00 26.89 95 LYS A C 1
ATOM 734 O O . LYS A 1 94 ? 26.568 23.768 13.172 1.00 24.89 95 LYS A O 1
ATOM 740 N N . ARG A 1 95 ? 28.784 24.113 13.345 1.00 25.49 96 ARG A N 1
ATOM 741 C CA . ARG A 1 95 ? 28.781 25.219 12.394 1.00 29.26 96 ARG A CA 1
ATOM 742 C C . ARG A 1 95 ? 28.194 24.877 11.025 1.00 27.25 96 ARG A C 1
ATOM 743 O O . ARG A 1 95 ? 27.604 25.737 10.367 1.00 29.62 96 ARG A O 1
ATOM 751 N N . ASN A 1 96 ? 28.363 23.635 10.583 1.00 26.09 97 ASN A N 1
ATOM 752 C CA . ASN A 1 96 ? 27.828 23.230 9.284 1.00 25.31 97 ASN A CA 1
ATOM 753 C C . ASN A 1 96 ? 26.302 23.210 9.300 1.00 24.70 97 ASN A C 1
ATOM 754 O O . ASN A 1 96 ? 25.657 23.540 8.294 1.00 23.21 97 ASN A O 1
ATOM 759 N N . TYR A 1 97 ? 25.728 22.822 10.436 1.00 23.78 98 TYR A N 1
ATOM 760 C CA . TYR A 1 97 ? 24.271 22.785 10.586 1.00 24.55 98 TYR A CA 1
ATOM 761 C C . TYR A 1 97 ? 23.758 24.213 10.697 1.00 26.06 98 TYR A C 1
ATOM 762 O O . TYR A 1 97 ? 22.733 24.571 10.110 1.00 24.49 98 TYR A O 1
ATOM 771 N N . GLN A 1 98 ? 24.477 25.032 11.459 1.00 28.36 99 GLN A N 1
ATOM 772 C CA . GLN A 1 98 ? 24.088 26.426 11.640 1.00 28.53 99 GLN A CA 1
ATOM 773 C C . GLN A 1 98 ? 24.033 27.140 10.294 1.00 29.61 99 GLN A C 1
ATOM 774 O O . GLN A 1 98 ? 23.086 27.878 10.005 1.00 30.29 99 GLN A O 1
ATOM 780 N N . ALA A 1 99 ? 25.051 26.916 9.471 1.00 30.19 100 ALA A N 1
ATOM 781 C CA . ALA A 1 99 ? 25.121 27.539 8.157 1.00 31.35 100 ALA A CA 1
ATOM 782 C C . ALA A 1 99 ? 23.854 27.255 7.368 1.00 32.57 100 ALA A C 1
ATOM 783 O O . ALA A 1 99 ? 23.178 28.172 6.900 1.00 31.03 100 ALA A O 1
ATOM 785 N N . LYS A 1 100 ? 23.518 25.977 7.240 1.00 31.63 101 LYS A N 1
ATOM 786 C CA . LYS A 1 100 ? 22.340 25.595 6.477 1.00 32.55 101 LYS A CA 1
ATOM 787 C C . LYS A 1 100 ? 20.994 25.956 7.119 1.00 32.51 101 LYS A C 1
ATOM 788 O O . LYS A 1 100 ? 20.001 26.135 6.409 1.00 35.20 101 LYS A O 1
ATOM 794 N N . ILE A 1 101 ? 20.959 26.092 8.441 1.00 33.03 102 ILE A N 1
ATOM 795 C CA . ILE A 1 101 ? 19.723 26.462 9.132 1.00 36.15 102 ILE A CA 1
ATOM 796 C C . ILE A 1 101 ? 19.419 27.949 8.925 1.00 40.02 102 ILE A C 1
ATOM 797 O O . ILE A 1 101 ? 18.323 28.321 8.494 1.00 41.21 102 ILE A O 1
ATOM 802 N N . GLU A 1 102 ? 20.401 28.794 9.223 1.00 41.45 103 GLU A N 1
ATOM 803 C CA . GLU A 1 102 ? 20.249 30.239 9.080 1.00 43.43 103 GLU A CA 1
ATOM 804 C C . GLU A 1 102 ? 20.051 30.626 7.617 1.00 44.02 103 GLU A C 1
ATOM 805 O O . GLU A 1 102 ? 19.571 31.715 7.308 1.00 44.93 103 GLU A O 1
ATOM 811 N N . LYS A 1 103 ? 20.427 29.723 6.720 1.00 44.14 104 LYS A N 1
ATOM 812 C CA . LYS A 1 103 ? 20.284 29.944 5.291 1.00 44.61 104 LYS A CA 1
ATOM 813 C C . LYS A 1 103 ? 18.795 30.026 4.954 1.00 45.22 104 LYS A C 1
ATOM 814 O O . LYS A 1 103 ? 18.410 30.438 3.858 1.00 46.80 104 LYS A O 1
ATOM 820 N N . HIS A 1 104 ? 17.965 29.634 5.917 1.00 44.23 105 HIS A N 1
ATOM 821 C CA . HIS A 1 104 ? 16.515 29.644 5.761 1.00 44.24 105 HIS A CA 1
ATOM 822 C C . HIS A 1 104 ? 15.874 30.351 6.954 1.00 46.21 105 HIS A C 1
ATOM 823 O O . HIS A 1 104 ? 14.689 30.171 7.240 1.00 46.40 105 HIS A O 1
ATOM 830 N N . LEU A 1 105 ? 16.688 31.154 7.637 1.00 48.39 106 LEU A N 1
ATOM 831 C CA . LEU A 1 105 ? 16.288 31.938 8.804 1.00 50.34 106 LEU A CA 1
ATOM 832 C C . LEU A 1 105 ? 16.061 31.135 10.083 1.00 51.72 106 LEU A C 1
ATOM 833 O O . LEU A 1 105 ? 14.903 31.051 10.544 1.00 52.56 106 LEU A O 1
#

Organism: Thermus thermophilus (strain ATCC 27634 / DSM 579 / HB8) (NCBI:txid300852)

Foldseek 3Di:
DEEEDAPVCPQVVLQVAQKEKEWEEAPPDPQSCVPVLVVVVCVVCVPRYYYYYYDCVRHVVVVVVVPQDGKMFMAGNSHTDDIDHTRDHSVVVVVVRVVRD

CATH classification: 3.40.30.10

Nearest PDB structures (foldseek):
  3hhv-assembly1_A-2  TM=9.700E-01  e=5.162E-12  Saccharolobus solfataricus
  1syr-assembly1_B  TM=8.872E-01  e=1.762E-10  Plasmodium falciparum 3D7
  2oe3-assembly1_A  TM=9.126E-01  e=5.276E-09  Saccharomyces cerevisiae
  7c3f-assembly8_W  TM=9.215E-01  e=5.632E-09  Arabidopsis thaliana
  6iev-assembly1_A  TM=8.342E-01  e=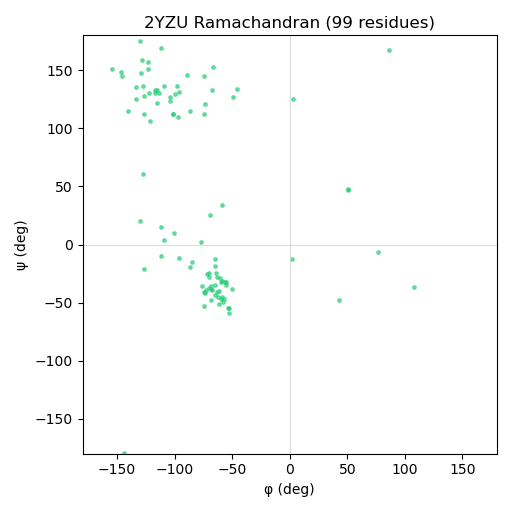7.478E-06  Trypanosoma brucei

Sequence (101 aa):
KPIEVTDQNFDETLGQHPLVLVDFWAEWCAPCRIAPILEEIAKEYEGKLLVAKLDVDENPKTARYRVSIPTVILFKDGQPVEVLVGAQPKRNYQAKIEKHL

Secondary structure (DSSP, 8-state):
--EE--TTTHHHHHHH-SEEEEEEE-TT-TTT--HHHHHHHHHHTBTTBEEEEEETTT-TTT-------SEEEEEETTEEEEEEES---HHHHHHHHHTT-

Radius of gyration: 12.16 Å; Cα contacts (8 Å, |Δi|>4): 180; chains: 1; bounding box: 29×31×22 Å

B-factor: mean 32.03, std 8.66, range [15.86, 56.95]

InterPro domains:
  IPR005746 Thioredoxin [PIRSF000077] (3-105)
  IPR005746 Thioredoxin [TIGR01068] (8-105)
  IPR013766 Thioredoxin domain [PF00085] (5-103)
  IPR013766 Thioredoxin domain [PS51352] (1-107)
  IPR017937 Thioredoxin, conserved site [PS00194] (23-41)
  IPR036249 Thioredoxin-like superfamily [SSF52833] (3-107)